Protein AF-A0A4V1SBV8-F1 (afdb_monomer)

Nearest PDB structures (foldseek):
  7eue-assembly1_B  TM=8.996E-01  e=7.225E-02  Streptomyces albus
  7eup-assembly1_B  TM=8.995E-01  e=9.982E-02  Streptomyces albus
  7euz-assembly1_B  TM=9.018E-01  e=9.982E-02  Streptomyces albus
  7eqk-assembly1_A  TM=8.798E-01  e=1.570E-01  Streptomyces albus
  6j4b-assembly1_A  TM=8.312E-01  e=1.906E-01  Streptomyces sp. B9173

Foldseek 3Di:
DFFKKWKDWQNDIDIDTPPDDDDDDPPIDIDIGTPDDDDDDDADPVGDDPVPDDDD

Sequence (56 aa):
TEGRGLMEMDGVEREVGPGDAILIPAGAWHQIRAIEPMSFLCCCSPPYSHEDTFFQ

Solvent-accessible surface area (backbone atoms only — not comparable to full-atom values): 3886 Å² total; per-residue (Å²): 127,57,37,35,29,39,38,36,46,78,88,46,75,43,81,44,45,71,89,68,82,80,87,80,59,92,90,60,54,70,49,80,44,74,77,41,82,60,80,78,89,86,84,66,84,76,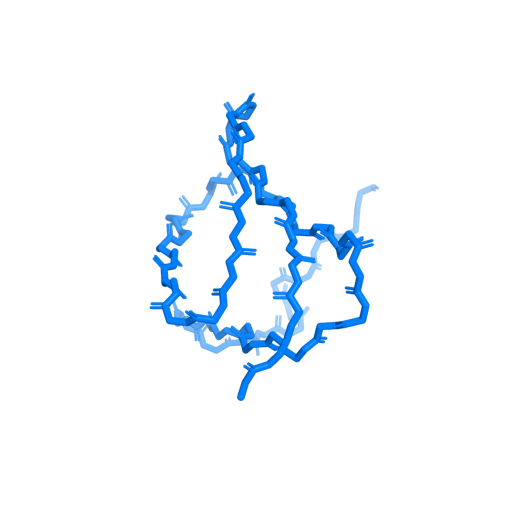68,91,51,77,88,76,62,82,86,131

Radius of gyration: 12.61 Å; Cα contacts (8 Å, |Δi|>4): 65; chains: 1; bounding box: 27×22×30 Å

pLDDT: mean 92.99, std 7.34, range [57.88, 98.31]

Structure (mmCIF, N/CA/C/O backbone):
data_AF-A0A4V1SBV8-F1
#
_entry.id   AF-A0A4V1SBV8-F1
#
loop_
_atom_site.group_PDB
_atom_site.id
_atom_site.type_symbol
_atom_site.label_atom_id
_atom_site.label_alt_id
_atom_site.label_comp_id
_atom_site.label_asym_id
_atom_site.label_entity_id
_atom_site.lab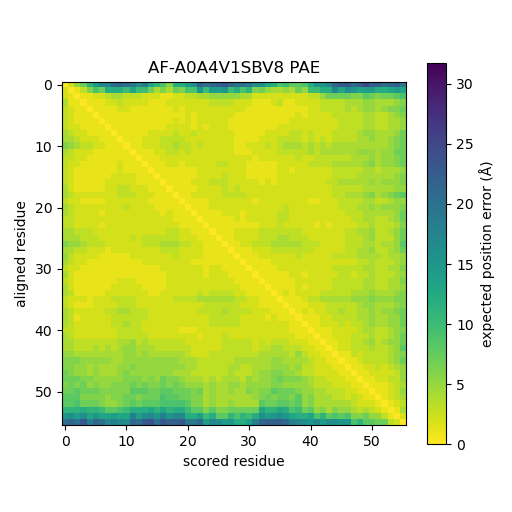el_seq_id
_atom_site.pdbx_PDB_ins_code
_atom_site.Cartn_x
_atom_site.Cartn_y
_atom_site.Cartn_z
_atom_site.occupancy
_atom_site.B_iso_or_equiv
_atom_site.auth_seq_id
_atom_site.auth_comp_id
_atom_site.auth_asym_id
_atom_site.auth_atom_id
_atom_site.pdbx_PDB_model_num
ATOM 1 N N . THR A 1 1 ? -5.554 -3.856 16.334 1.00 63.97 1 THR A N 1
ATOM 2 C CA . THR A 1 1 ? -5.619 -3.399 14.933 1.00 63.97 1 THR A CA 1
ATOM 3 C C . THR A 1 1 ? -7.064 -3.064 14.659 1.00 63.97 1 THR A C 1
ATOM 5 O O . THR A 1 1 ? -7.923 -3.882 14.953 1.00 63.97 1 THR A O 1
ATOM 8 N N . GLU A 1 2 ? -7.334 -1.835 14.236 1.00 85.88 2 GLU A N 1
ATOM 9 C CA . GLU A 1 2 ? -8.679 -1.256 14.130 1.00 85.88 2 GLU A CA 1
ATOM 10 C C . GLU A 1 2 ? -8.822 -0.595 12.756 1.00 85.88 2 GLU A C 1
ATOM 12 O O . GLU A 1 2 ? -7.818 -0.161 12.175 1.00 85.88 2 GLU A O 1
ATOM 17 N N . GLY A 1 3 ? -10.053 -0.513 12.257 1.00 95.12 3 GLY A N 1
ATOM 18 C CA . GLY A 1 3 ? -10.389 0.201 11.033 1.00 95.12 3 GLY A CA 1
ATOM 19 C C . GLY A 1 3 ? -10.983 -0.677 9.937 1.00 95.12 3 GLY A C 1
ATOM 20 O O . GLY A 1 3 ? -10.781 -1.889 9.897 1.00 95.12 3 GLY A O 1
ATOM 21 N N . ARG A 1 4 ? -11.670 -0.026 9.001 1.00 97.75 4 ARG A N 1
ATOM 22 C CA . ARG A 1 4 ? -12.255 -0.609 7.791 1.00 97.75 4 ARG A CA 1
ATOM 23 C C . ARG A 1 4 ? -11.940 0.258 6.587 1.00 97.75 4 ARG A C 1
ATOM 25 O O . ARG A 1 4 ? -11.930 1.489 6.669 1.00 97.75 4 ARG A O 1
ATOM 32 N N .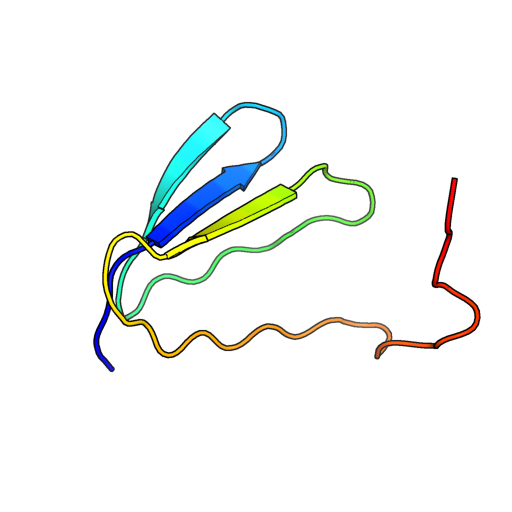 GLY A 1 5 ? -11.678 -0.401 5.472 1.00 97.62 5 GLY A N 1
ATOM 33 C CA . GLY A 1 5 ? -11.312 0.232 4.218 1.00 97.62 5 GLY A CA 1
ATOM 34 C C . GLY A 1 5 ? -12.007 -0.438 3.050 1.00 97.62 5 GLY A C 1
ATOM 35 O O . GLY A 1 5 ? -12.497 -1.558 3.165 1.00 97.62 5 GLY A O 1
ATOM 36 N N . LEU A 1 6 ? -12.041 0.263 1.927 1.00 98.31 6 LEU A N 1
ATOM 37 C CA . LEU A 1 6 ? -12.435 -0.277 0.638 1.00 98.31 6 LEU A CA 1
ATOM 38 C C . LEU A 1 6 ? -11.181 -0.346 -0.229 1.00 98.31 6 LEU A C 1
ATOM 40 O O . LEU A 1 6 ? -10.570 0.691 -0.499 1.00 98.31 6 LEU A O 1
ATOM 44 N N . MET A 1 7 ? -10.788 -1.558 -0.608 1.00 97.75 7 MET A N 1
ATOM 45 C CA . MET A 1 7 ? -9.730 -1.788 -1.581 1.00 97.75 7 MET A CA 1
ATOM 46 C C . MET A 1 7 ? -10.359 -1.931 -2.960 1.00 97.75 7 MET A C 1
ATOM 48 O O . MET A 1 7 ? -11.240 -2.768 -3.153 1.00 97.75 7 MET A O 1
ATOM 52 N N . GLU A 1 8 ? -9.877 -1.145 -3.907 1.00 97.88 8 GLU A N 1
ATOM 53 C CA . GLU A 1 8 ? -10.140 -1.291 -5.330 1.00 97.88 8 GLU A CA 1
ATOM 54 C C . GLU A 1 8 ? -8.899 -1.886 -6.002 1.00 97.88 8 GLU A C 1
ATOM 56 O O . GLU A 1 8 ? -7.770 -1.486 -5.702 1.00 97.88 8 GLU A O 1
ATOM 61 N N . MET A 1 9 ? -9.118 -2.871 -6.872 1.00 96.50 9 MET A N 1
ATOM 62 C CA . MET A 1 9 ? -8.087 -3.462 -7.719 1.00 96.50 9 MET A CA 1
ATOM 63 C C . MET A 1 9 ? -8.686 -3.843 -9.074 1.00 96.50 9 MET A C 1
ATOM 65 O O . MET A 1 9 ? -9.600 -4.670 -9.133 1.00 96.50 9 MET A O 1
ATOM 69 N N . ASP A 1 10 ? -8.175 -3.243 -10.148 1.00 95.81 10 ASP A N 1
ATOM 70 C CA . ASP A 1 10 ? -8.641 -3.421 -11.532 1.00 95.81 10 ASP A CA 1
ATOM 71 C C . ASP A 1 10 ? -10.181 -3.344 -11.690 1.00 95.81 10 ASP A C 1
ATOM 73 O O . ASP A 1 10 ? -10.813 -4.136 -12.394 1.00 95.81 10 ASP A O 1
ATOM 77 N N . GLY A 1 11 ? -10.808 -2.386 -11.005 1.00 95.75 11 GLY A N 1
ATOM 78 C CA . GLY A 1 11 ? -12.249 -2.123 -11.007 1.00 95.75 11 GLY A CA 1
ATOM 79 C C . GLY A 1 11 ? -13.071 -2.995 -10.053 1.00 95.75 11 GLY A C 1
ATOM 80 O O . GLY A 1 11 ? -14.294 -2.852 -10.003 1.00 95.75 11 GLY A O 1
ATOM 81 N N . VAL A 1 12 ? -12.440 -3.897 -9.296 1.00 96.44 12 VAL A N 1
ATOM 82 C CA . VAL A 1 12 ? -13.113 -4.744 -8.302 1.00 96.44 12 VAL A CA 1
ATOM 83 C C . VAL A 1 12 ? -12.925 -4.163 -6.909 1.00 96.44 12 VAL A C 1
ATOM 85 O O . VAL A 1 12 ? -11.804 -4.061 -6.417 1.00 96.44 12 VAL A O 1
ATOM 88 N N . GLU A 1 13 ? -14.035 -3.854 -6.243 1.00 97.62 13 GLU A N 1
ATOM 89 C CA . GLU A 1 13 ? -14.031 -3.342 -4.874 1.00 97.62 13 GLU A CA 1
ATOM 90 C C . GLU A 1 13 ? -14.301 -4.445 -3.842 1.00 97.62 13 GLU A C 1
ATOM 92 O O . GLU A 1 13 ? -15.167 -5.306 -4.033 1.00 97.62 13 GLU A O 1
ATOM 97 N N . ARG A 1 14 ? -13.573 -4.408 -2.721 1.00 97.81 14 ARG A N 1
ATOM 98 C CA . ARG A 1 14 ? -13.801 -5.265 -1.548 1.00 97.81 14 ARG A CA 1
ATOM 99 C C . ARG A 1 14 ? -13.551 -4.504 -0.254 1.00 97.81 14 ARG A C 1
ATOM 101 O O . ARG A 1 14 ? -12.580 -3.756 -0.146 1.00 97.81 14 ARG A O 1
ATOM 108 N N . GLU A 1 15 ? -14.411 -4.719 0.738 1.00 97.88 15 GLU A N 1
ATOM 109 C CA . GLU A 1 15 ? -14.151 -4.245 2.098 1.00 97.88 15 GLU A CA 1
ATOM 110 C C . GLU A 1 15 ? -13.027 -5.056 2.744 1.00 97.88 15 GLU A C 1
ATOM 112 O O . GLU A 1 15 ? -12.916 -6.264 2.526 1.00 97.88 15 GLU A O 1
ATOM 117 N N . VAL A 1 16 ? -12.197 -4.371 3.527 1.00 97.38 16 VAL A N 1
ATOM 118 C CA . VAL A 1 16 ? -11.030 -4.936 4.208 1.00 97.38 16 VAL A CA 1
ATOM 119 C C . VAL A 1 16 ? -10.966 -4.433 5.643 1.00 97.38 16 VAL A C 1
ATOM 121 O O . VAL A 1 16 ? -11.343 -3.292 5.936 1.00 97.38 16 VAL A O 1
ATOM 124 N N . GLY A 1 17 ? -10.468 -5.277 6.538 1.00 97.12 17 GLY A N 1
ATOM 125 C CA . GLY A 1 17 ? -10.338 -4.991 7.958 1.00 97.12 17 GLY A CA 1
ATOM 126 C C . GLY A 1 17 ? -9.112 -5.646 8.602 1.00 97.12 17 GLY A C 1
ATOM 127 O O . GLY A 1 17 ? -8.204 -6.132 7.923 1.00 97.12 17 GLY A O 1
ATOM 128 N N . PRO A 1 18 ? -9.038 -5.637 9.943 1.00 96.69 18 PRO A N 1
ATOM 129 C CA . PRO A 1 18 ? -7.902 -6.179 10.670 1.00 96.69 18 PRO A CA 1
ATOM 130 C C . PRO A 1 18 ? -7.697 -7.672 10.391 1.00 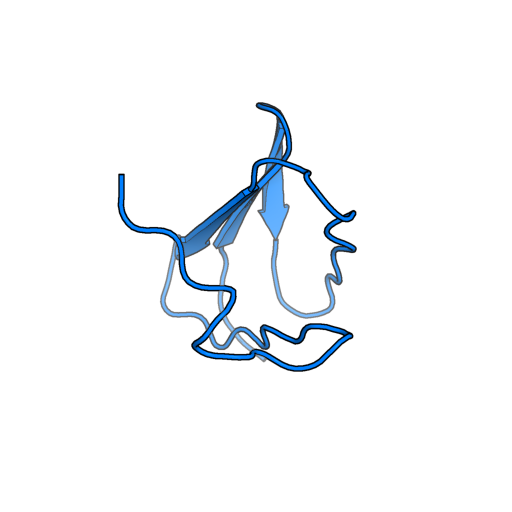96.69 18 PRO A C 1
ATOM 132 O O . PRO A 1 18 ? -8.590 -8.480 10.628 1.00 96.69 18 PRO A O 1
ATOM 135 N N . GLY A 1 19 ? -6.488 -8.037 9.963 1.00 95.38 19 GLY A N 1
ATOM 136 C CA . GLY A 1 19 ? -6.118 -9.419 9.638 1.00 95.38 19 GLY A CA 1
ATOM 137 C C . GLY A 1 19 ? -6.154 -9.737 8.144 1.00 95.38 19 GLY A C 1
ATOM 138 O O . GLY A 1 19 ? -5.529 -10.714 7.737 1.00 95.38 19 GLY A O 1
ATOM 139 N N . ASP A 1 20 ? -6.793 -8.894 7.329 1.00 96.25 20 ASP A N 1
ATOM 140 C CA . ASP A 1 20 ? -6.743 -9.029 5.877 1.00 96.25 20 ASP A CA 1
ATOM 141 C C . ASP A 1 20 ? -5.373 -8.607 5.332 1.00 96.25 20 ASP A C 1
ATOM 143 O O . ASP A 1 20 ? -4.746 -7.655 5.805 1.00 96.25 20 ASP A O 1
ATOM 147 N N . ALA A 1 21 ? -4.918 -9.318 4.302 1.00 95.25 21 ALA A N 1
ATOM 148 C CA . ALA A 1 21 ? -3.723 -8.990 3.539 1.00 95.25 21 ALA A CA 1
ATOM 149 C C . ALA A 1 21 ? -4.046 -9.070 2.047 1.00 95.25 21 ALA A C 1
ATOM 151 O O . ALA A 1 21 ? -4.709 -10.003 1.590 1.00 95.25 21 ALA A O 1
ATOM 152 N N . ILE A 1 22 ? -3.563 -8.091 1.288 1.00 94.69 22 ILE A N 1
ATOM 153 C CA . ILE A 1 22 ? -3.843 -7.964 -0.141 1.00 94.69 22 ILE A CA 1
ATOM 154 C C . ILE A 1 22 ? -2.512 -7.867 -0.866 1.00 94.69 22 ILE A C 1
ATOM 156 O O . ILE A 1 22 ? -1.700 -6.991 -0.574 1.00 94.69 22 ILE A O 1
ATOM 160 N N . LEU A 1 23 ? -2.292 -8.775 -1.812 1.00 95.19 23 LEU A N 1
ATOM 161 C CA . LEU A 1 23 ? -1.192 -8.661 -2.756 1.00 95.19 23 LEU A CA 1
ATOM 162 C C . LEU A 1 23 ? -1.617 -7.713 -3.877 1.00 95.19 23 LEU A C 1
ATOM 164 O O . LEU A 1 23 ? -2.624 -7.973 -4.530 1.00 95.19 23 LEU A O 1
ATOM 168 N N . ILE A 1 24 ? -0.831 -6.664 -4.109 1.00 95.62 24 ILE A N 1
ATOM 169 C CA . ILE A 1 24 ? -0.977 -5.760 -5.254 1.00 95.62 24 ILE A CA 1
ATOM 170 C C . ILE A 1 24 ? 0.067 -6.179 -6.300 1.00 95.62 24 ILE A C 1
ATOM 172 O O . ILE A 1 24 ? 1.265 -6.004 -6.058 1.00 95.62 24 ILE A O 1
ATOM 176 N N . PRO A 1 25 ? -0.336 -6.784 -7.432 1.00 93.00 25 PRO A N 1
ATOM 177 C CA . PRO A 1 25 ? 0.596 -7.147 -8.493 1.00 93.00 25 PRO A CA 1
ATOM 178 C C . PRO A 1 25 ? 1.234 -5.917 -9.150 1.00 93.00 25 PRO A C 1
ATOM 180 O O . PRO A 1 25 ? 0.644 -4.837 -9.195 1.00 93.00 25 PRO A O 1
ATOM 183 N N . ALA A 1 26 ? 2.427 -6.092 -9.721 1.00 91.75 26 ALA A N 1
ATOM 184 C CA . ALA A 1 26 ? 3.076 -5.038 -10.496 1.00 91.75 26 ALA A CA 1
ATOM 185 C C . ALA A 1 26 ? 2.183 -4.594 -11.668 1.00 91.75 26 ALA A C 1
ATOM 187 O O . ALA A 1 26 ? 1.722 -5.423 -12.452 1.00 91.75 26 ALA A O 1
ATOM 188 N N . GLY A 1 27 ? 1.960 -3.284 -11.783 1.00 90.31 27 GLY A N 1
ATOM 189 C CA . GLY A 1 27 ? 1.143 -2.683 -12.839 1.00 90.31 27 GLY A CA 1
ATOM 190 C C . GLY A 1 27 ? -0.374 -2.752 -12.626 1.00 90.31 27 GLY A C 1
ATOM 191 O O . GLY A 1 27 ? -1.093 -2.198 -13.450 1.00 90.31 27 GLY A O 1
ATOM 192 N N . ALA A 1 28 ? -0.864 -3.381 -11.551 1.00 93.94 28 ALA A N 1
ATOM 193 C CA . ALA A 1 28 ? -2.293 -3.386 -11.236 1.00 93.94 28 ALA A CA 1
ATOM 194 C C . ALA A 1 28 ? -2.755 -1.985 -10.811 1.00 93.94 28 ALA A C 1
ATOM 196 O O . ALA A 1 28 ? -2.110 -1.349 -9.966 1.00 93.94 28 ALA A O 1
ATOM 197 N N . TRP A 1 29 ? -3.874 -1.511 -11.365 1.00 94.94 29 TRP A N 1
ATOM 198 C CA . TRP A 1 29 ? -4.485 -0.271 -10.891 1.00 94.94 29 TRP A CA 1
ATOM 199 C C . TRP A 1 29 ? -5.129 -0.536 -9.534 1.00 94.94 29 TRP A C 1
ATOM 201 O O . TRP A 1 29 ? -5.799 -1.554 -9.355 1.00 94.94 29 TRP A O 1
ATOM 211 N N . HIS A 1 30 ? -4.872 0.334 -8.560 1.00 96.31 30 HIS A N 1
ATOM 212 C CA . HIS A 1 30 ? -5.341 0.109 -7.203 1.00 96.31 30 HIS A CA 1
ATOM 213 C C . HIS A 1 30 ? -5.550 1.400 -6.422 1.00 96.31 30 HIS A C 1
ATOM 215 O O . HIS A 1 30 ? -4.815 2.380 -6.565 1.00 96.31 30 HIS A O 1
ATOM 221 N N . GLN A 1 31 ? -6.508 1.347 -5.504 1.00 97.19 31 GLN A N 1
ATOM 222 C CA . GLN A 1 31 ? -6.769 2.397 -4.534 1.00 97.19 31 GLN A CA 1
ATOM 223 C C . GLN A 1 31 ? -7.227 1.781 -3.211 1.00 97.19 31 GLN A C 1
ATOM 225 O O . GLN A 1 31 ? -8.054 0.876 -3.187 1.00 97.19 31 GLN A O 1
ATOM 230 N N . ILE A 1 32 ? -6.751 2.326 -2.090 1.00 97.75 32 ILE A N 1
ATOM 231 C CA . ILE A 1 32 ? -7.339 2.071 -0.771 1.00 97.75 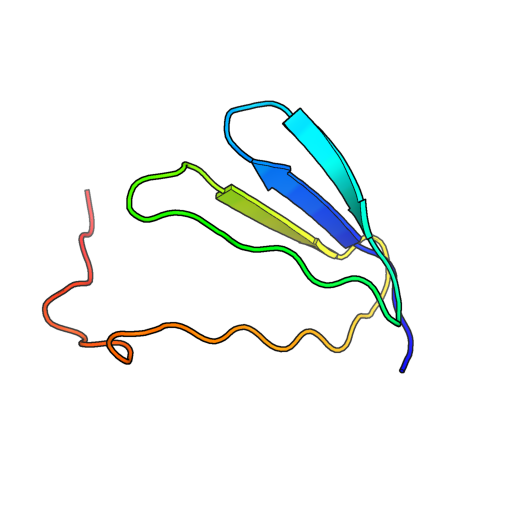32 ILE A CA 1
ATOM 232 C C . ILE A 1 32 ? -8.014 3.344 -0.261 1.00 97.75 32 ILE A C 1
ATOM 234 O O . ILE A 1 32 ? -7.430 4.430 -0.279 1.00 97.75 32 ILE A O 1
ATOM 238 N N . ARG A 1 33 ? -9.260 3.220 0.201 1.00 97.69 33 ARG A N 1
ATOM 239 C CA . ARG A 1 33 ? -10.011 4.305 0.839 1.00 97.69 33 ARG A CA 1
ATOM 240 C C . ARG A 1 33 ? -10.430 3.895 2.242 1.00 97.69 33 ARG A C 1
ATOM 242 O O . ARG A 1 33 ? -11.089 2.876 2.418 1.00 97.69 33 ARG A O 1
ATOM 249 N N . ALA A 1 34 ? -10.094 4.711 3.235 1.00 97.56 34 ALA A N 1
ATOM 250 C CA . ALA A 1 34 ? -10.579 4.517 4.596 1.00 97.56 34 ALA A CA 1
ATOM 251 C C . ALA A 1 34 ? -12.102 4.753 4.656 1.00 97.56 34 ALA A C 1
ATOM 253 O O . ALA A 1 34 ? -12.590 5.793 4.208 1.00 97.56 34 ALA A O 1
ATOM 254 N N . ILE A 1 35 ? -12.846 3.785 5.198 1.00 97.88 35 ILE A N 1
ATOM 255 C CA . ILE A 1 35 ? -14.280 3.912 5.520 1.00 97.88 35 ILE A CA 1
ATOM 256 C C . ILE A 1 35 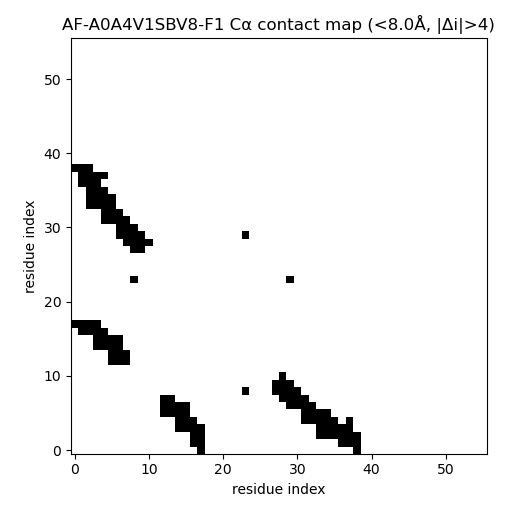? -14.431 4.502 6.931 1.00 97.88 35 ILE A C 1
ATOM 258 O O . ILE A 1 35 ? -15.312 5.319 7.185 1.00 97.88 35 ILE A O 1
ATOM 262 N N . GLU A 1 36 ? -13.527 4.125 7.832 1.00 96.69 36 GLU A N 1
ATOM 263 C CA . GLU A 1 36 ? -13.361 4.656 9.187 1.00 96.69 36 GLU A CA 1
ATOM 264 C C . GLU A 1 36 ? -11.855 4.832 9.476 1.00 96.69 36 GLU A C 1
ATOM 266 O O . GLU A 1 36 ? -11.036 4.316 8.706 1.00 96.69 36 GLU A O 1
ATOM 271 N N . PRO A 1 37 ? -11.447 5.554 10.541 1.00 96.56 37 PRO A N 1
ATOM 272 C CA . PRO A 1 37 ? -10.036 5.687 10.891 1.00 96.56 37 PRO A CA 1
ATOM 273 C C . PRO A 1 37 ? -9.340 4.325 10.955 1.00 96.56 37 PRO A C 1
ATOM 275 O O . PRO A 1 37 ? -9.786 3.412 11.645 1.00 96.56 37 PRO A O 1
ATOM 278 N N . MET A 1 38 ? -8.252 4.194 10.202 1.00 95.50 38 MET A N 1
ATOM 279 C CA . MET A 1 38 ? -7.593 2.921 9.942 1.00 95.50 38 MET A CA 1
ATOM 280 C C . MET A 1 38 ? -6.086 3.074 10.095 1.00 95.50 38 MET A C 1
ATOM 282 O O . MET A 1 38 ? -5.488 4.012 9.571 1.00 95.50 38 MET A O 1
ATOM 286 N N . SER A 1 39 ? -5.467 2.103 10.766 1.00 94.19 39 SER A N 1
ATOM 287 C CA . SER A 1 39 ? -4.026 1.872 10.655 1.00 94.19 39 SER A CA 1
ATOM 288 C C . SER A 1 39 ? -3.769 0.826 9.575 1.00 94.19 39 SER A C 1
ATOM 290 O O . SER A 1 39 ? -4.150 -0.332 9.731 1.00 94.19 39 SER A O 1
ATOM 292 N N . PHE A 1 40 ? -3.122 1.243 8.488 1.00 93.12 40 PHE A N 1
ATOM 293 C CA . PHE A 1 40 ? -2.820 0.418 7.319 1.00 93.12 40 PHE A CA 1
ATOM 294 C C . PHE A 1 40 ? -1.308 0.386 7.072 1.00 93.12 40 PHE A C 1
ATOM 296 O O . PHE A 1 40 ? -0.659 1.432 7.062 1.00 93.12 40 PHE A O 1
ATOM 303 N N . LEU A 1 41 ? -0.752 -0.811 6.866 1.00 93.94 41 LEU A N 1
ATOM 304 C CA . LEU A 1 41 ? 0.635 -0.987 6.444 1.00 93.94 41 LEU A CA 1
ATOM 305 C C . LEU A 1 41 ? 0.680 -1.138 4.923 1.00 93.94 41 LEU A C 1
ATOM 307 O O . LEU A 1 41 ? 0.292 -2.176 4.394 1.00 93.94 41 LEU A O 1
ATOM 311 N N . CYS A 1 42 ? 1.210 -0.124 4.244 1.00 94.12 42 CYS A N 1
ATOM 312 C CA . CYS A 1 42 ? 1.597 -0.230 2.843 1.00 94.12 42 CYS A CA 1
ATOM 313 C C . CYS A 1 42 ? 3.081 -0.592 2.760 1.00 94.12 42 CYS A C 1
ATOM 315 O O . CYS A 1 42 ? 3.921 0.121 3.314 1.00 94.12 42 CYS A O 1
ATOM 317 N N . CYS A 1 43 ? 3.413 -1.679 2.070 1.00 94.06 43 CYS A N 1
ATOM 318 C CA . CYS A 1 43 ? 4.794 -2.046 1.784 1.00 94.06 43 CYS A CA 1
ATOM 319 C C . CYS A 1 43 ? 4.947 -2.447 0.315 1.00 94.06 43 CYS A C 1
ATOM 321 O O . CYS A 1 43 ? 4.016 -2.945 -0.312 1.00 94.06 43 CYS A O 1
ATOM 323 N N . CYS A 1 44 ? 6.134 -2.209 -0.235 1.00 92.00 44 CYS A N 1
ATOM 324 C CA . CYS A 1 44 ? 6.468 -2.521 -1.618 1.00 92.00 44 CYS A CA 1
ATOM 325 C C . CYS A 1 44 ? 7.844 -3.189 -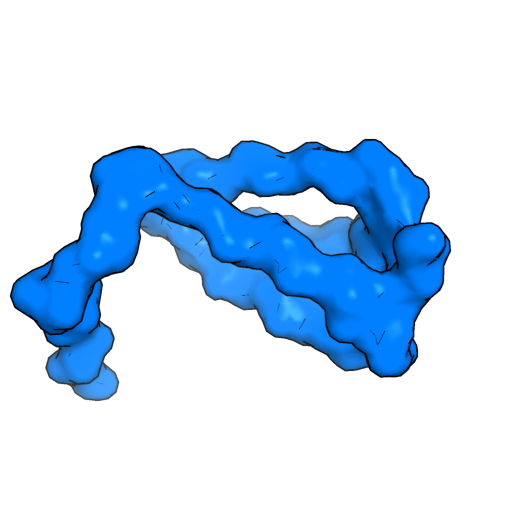1.701 1.00 92.00 44 CYS A C 1
ATOM 327 O O . CYS A 1 44 ? 8.723 -2.964 -0.864 1.00 92.00 44 CYS A O 1
ATOM 329 N N . SER A 1 45 ? 8.004 -4.042 -2.712 1.00 91.38 45 SER A N 1
ATOM 330 C CA . SER A 1 45 ? 9.285 -4.614 -3.114 1.00 91.38 45 SER A CA 1
ATOM 331 C C . SER A 1 45 ? 9.363 -4.583 -4.645 1.00 91.38 45 SER A C 1
ATOM 333 O O . SER A 1 45 ? 8.470 -5.148 -5.281 1.00 91.38 45 SER A O 1
ATOM 335 N N . PRO A 1 46 ? 10.379 -3.940 -5.249 1.00 91.44 46 PRO A N 1
ATOM 336 C CA . PRO A 1 46 ? 11.462 -3.184 -4.608 1.00 91.44 46 PRO A CA 1
ATOM 337 C C . PRO A 1 46 ? 10.953 -2.006 -3.751 1.00 91.44 46 PRO A C 1
ATOM 339 O O . PRO A 1 46 ? 9.802 -1.594 -3.902 1.00 91.44 46 PRO A O 1
ATOM 342 N N . PRO A 1 47 ? 11.764 -1.516 -2.791 1.00 91.88 47 PRO A N 1
ATOM 343 C CA . PRO A 1 47 ? 11.372 -0.377 -1.970 1.00 91.88 47 PRO A CA 1
ATOM 344 C C . PRO A 1 47 ? 11.158 0.856 -2.847 1.00 91.88 47 PRO A C 1
ATOM 346 O O . PRO A 1 47 ? 11.791 0.993 -3.892 1.00 91.88 47 PRO A O 1
ATOM 349 N N . TYR A 1 48 ? 10.302 1.762 -2.380 1.00 89.88 48 TYR A N 1
ATOM 350 C CA . TYR A 1 48 ? 10.030 3.026 -3.055 1.00 89.88 48 TYR A CA 1
ATOM 351 C C . TYR A 1 48 ? 11.323 3.752 -3.454 1.00 89.88 48 TYR A C 1
ATOM 353 O O . TYR A 1 48 ? 12.165 4.057 -2.604 1.00 89.88 48 TYR 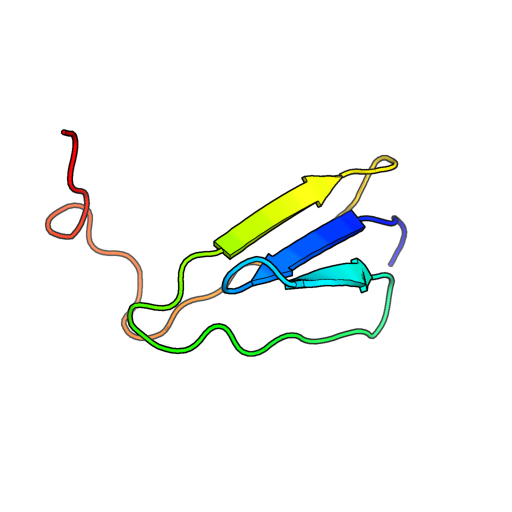A O 1
ATOM 361 N N . SER A 1 49 ? 11.430 4.069 -4.743 1.00 91.88 49 SER A N 1
ATOM 362 C CA . SER A 1 49 ? 12.388 5.023 -5.282 1.00 91.88 49 SER A CA 1
ATOM 363 C C . SER A 1 49 ? 11.632 6.252 -5.761 1.00 91.88 49 SER A C 1
ATOM 365 O O . SER A 1 49 ? 10.629 6.141 -6.465 1.00 91.88 49 SER A O 1
ATOM 367 N N . HIS A 1 50 ? 12.120 7.443 -5.416 1.00 91.62 50 HIS A N 1
ATOM 368 C CA . HIS A 1 50 ? 11.502 8.670 -5.914 1.00 91.62 50 HIS A CA 1
ATOM 369 C C . HIS A 1 50 ? 11.594 8.787 -7.444 1.00 91.62 50 HIS A C 1
ATOM 371 O O . HIS A 1 50 ? 10.730 9.398 -8.062 1.00 91.62 50 HIS A O 1
ATOM 377 N N . GLU A 1 51 ? 12.593 8.149 -8.057 1.00 92.00 51 GLU A N 1
ATOM 378 C CA . GLU A 1 51 ? 12.748 8.077 -9.514 1.00 92.00 51 GLU A CA 1
ATOM 379 C C . GLU A 1 51 ? 11.593 7.323 -10.196 1.00 92.00 51 GLU A C 1
ATOM 381 O O . GLU A 1 51 ? 11.280 7.611 -11.347 1.00 92.00 51 GLU A O 1
ATOM 386 N N . ASP A 1 52 ? 10.903 6.436 -9.468 1.00 86.25 52 ASP A N 1
ATOM 387 C CA . ASP A 1 52 ? 9.730 5.693 -9.948 1.00 86.25 52 ASP A CA 1
ATOM 388 C C . ASP A 1 52 ? 8.415 6.472 -9.741 1.00 86.25 52 ASP A C 1
ATOM 390 O O . ASP A 1 52 ? 7.317 5.928 -9.882 1.00 86.25 52 ASP A O 1
ATOM 394 N N . THR A 1 53 ? 8.501 7.756 -9.377 1.00 87.88 53 THR A N 1
ATOM 395 C CA . THR A 1 53 ? 7.330 8.626 -9.234 1.00 87.88 53 THR A CA 1
ATOM 396 C C . THR A 1 53 ? 7.020 9.308 -10.561 1.00 87.88 53 THR A C 1
ATOM 398 O O . THR A 1 53 ? 7.739 10.204 -11.001 1.00 87.88 53 THR A O 1
ATOM 401 N N . PHE A 1 54 ? 5.907 8.923 -11.180 1.00 82.81 54 PHE A N 1
ATOM 402 C CA . PHE A 1 54 ? 5.422 9.526 -12.418 1.00 82.81 54 PHE A CA 1
ATOM 403 C C . PHE A 1 54 ? 4.290 10.506 -12.104 1.00 82.81 54 PHE A C 1
ATOM 405 O O . PHE A 1 54 ? 3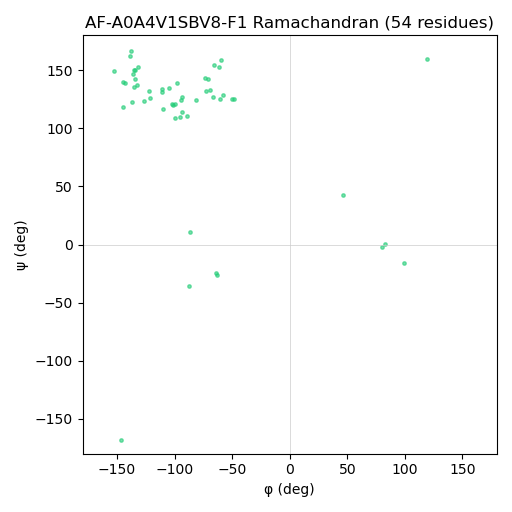.258 10.118 -11.561 1.00 82.81 54 PHE A O 1
ATOM 412 N N . PHE A 1 55 ? 4.477 11.776 -12.458 1.00 78.50 55 PHE A N 1
ATOM 413 C CA . PHE A 1 55 ? 3.398 12.761 -12.496 1.00 78.50 55 PHE A CA 1
ATOM 414 C C . PHE A 1 55 ? 2.996 12.941 -13.958 1.00 78.50 55 PHE A C 1
ATOM 416 O O . PHE A 1 55 ? 3.845 13.287 -14.783 1.00 78.50 55 PHE A O 1
ATOM 423 N N . GLN A 1 56 ? 1.731 12.681 -14.276 1.00 57.88 56 GLN A N 1
ATOM 424 C CA . GLN A 1 56 ? 1.147 12.970 -15.583 1.00 57.88 56 GLN A CA 1
ATOM 425 C C . GLN A 1 56 ? 0.001 13.964 -15.426 1.00 57.88 56 GLN A C 1
ATOM 427 O O . GLN A 1 56 ? -0.720 13.860 -14.407 1.00 57.88 56 GLN A O 1
#

Secondary structure (DSSP, 8-state):
----EEEEETTEEEEE-TT------TT--EEEEESS--------SSPP-GGG----

Mean predicted aligned error: 3.58 Å